Protein AF-A0A2N2V651-F1 (afdb_monomer_lite)

Radius of gyration: 24.16 Å; chains: 1; bounding box: 41×48×81 Å

Secondary structure (DSSP, 8-state):
--------------PPP----TTS-S--TTT--HHHHHHHHHHT-SSHHHHHHHHHHHHHHHH-GGGS-HHHHTTS-HHHHHHHHHHHHHHHHHHTT---

Foldseek 3Di:
DDDDDDDDDDPDDDDPDPDDPPPPPDDCPPDDALVRQLCVQLVVDDPSVVSSVVS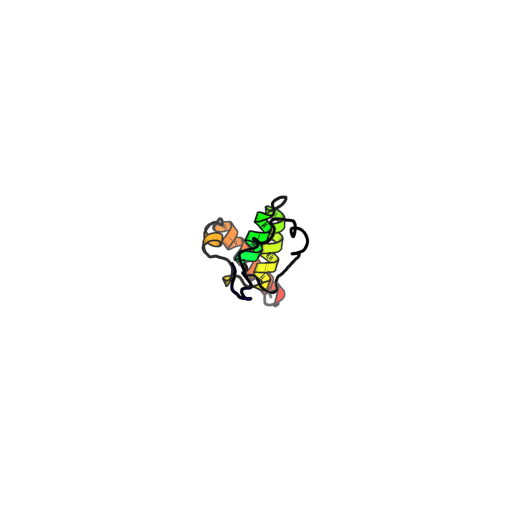NVVRCVSHHPVSDDPVVLVVDDPVVSVVVVVVVVVVVCVVVVVPD

Structure (mmCIF, N/CA/C/O backbone):
data_AF-A0A2N2V651-F1
#
_entry.id   AF-A0A2N2V651-F1
#
loop_
_atom_site.group_PDB
_atom_site.id
_atom_site.type_symbol
_atom_site.label_atom_id
_atom_site.label_alt_id
_atom_site.label_comp_id
_atom_site.label_asym_id
_atom_site.label_entity_id
_atom_site.label_seq_id
_atom_site.pdbx_PDB_ins_code
_atom_site.Cartn_x
_atom_site.Cartn_y
_atom_site.Cartn_z
_atom_site.occupancy
_atom_site.B_iso_or_equiv
_atom_site.auth_seq_id
_atom_site.auth_comp_id
_atom_site.auth_asym_id
_atom_site.auth_atom_id
_atom_site.pdbx_PDB_model_num
ATOM 1 N N . MET A 1 1 ? 23.287 -38.158 -61.401 1.00 37.78 1 MET A N 1
ATOM 2 C CA . MET A 1 1 ? 22.577 -36.860 -61.442 1.00 37.78 1 MET A CA 1
ATOM 3 C C . MET A 1 1 ? 21.090 -37.165 -61.606 1.00 37.78 1 MET A C 1
ATOM 5 O O . MET A 1 1 ? 20.742 -37.680 -62.650 1.00 37.78 1 MET A O 1
ATOM 9 N N . ALA A 1 2 ? 20.153 -37.007 -60.682 1.00 38.44 2 ALA A N 1
ATOM 10 C CA . ALA A 1 2 ? 20.122 -36.720 -59.258 1.00 38.44 2 ALA A CA 1
ATOM 11 C C . ALA A 1 2 ? 18.836 -37.403 -58.746 1.00 38.44 2 ALA A C 1
ATOM 13 O O . ALA A 1 2 ? 17.806 -37.358 -59.418 1.00 38.44 2 ALA A O 1
ATOM 14 N N . GLY A 1 3 ? 18.916 -38.077 -57.601 1.00 34.72 3 GLY A N 1
ATOM 15 C CA . GLY A 1 3 ? 17.773 -38.694 -56.946 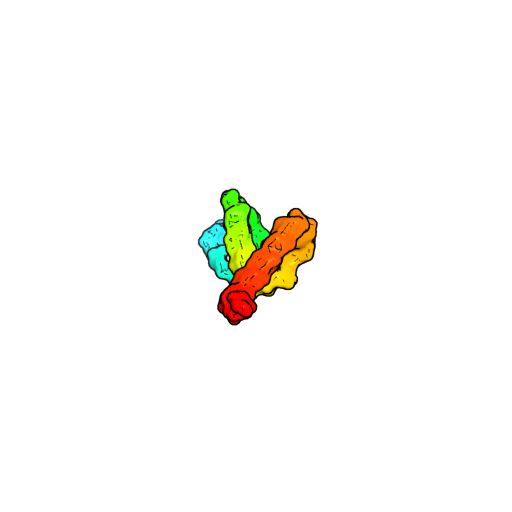1.00 34.72 3 GLY A CA 1
ATOM 16 C C . GLY A 1 3 ? 17.264 -37.828 -55.798 1.00 34.72 3 GLY A C 1
ATOM 17 O O . GLY A 1 3 ? 18.031 -37.471 -54.914 1.00 34.72 3 GLY A O 1
ATOM 18 N N . SER A 1 4 ? 15.944 -37.646 -55.792 1.00 37.22 4 SER A N 1
ATOM 19 C CA . SER A 1 4 ? 15.075 -37.847 -54.628 1.00 37.22 4 SER A CA 1
ATOM 20 C C . SER A 1 4 ? 14.843 -36.712 -53.605 1.00 37.22 4 SER A C 1
ATOM 22 O O . SER A 1 4 ? 15.766 -36.142 -53.033 1.00 37.22 4 SER A O 1
ATOM 24 N N . LEU A 1 5 ? 13.543 -36.590 -53.300 1.00 37.81 5 LEU A N 1
ATOM 25 C CA . LEU A 1 5 ? 12.912 -36.508 -51.975 1.00 37.81 5 LEU A CA 1
ATOM 26 C C . LEU A 1 5 ? 12.645 -35.140 -51.320 1.00 37.81 5 LEU A C 1
ATOM 28 O O . LEU A 1 5 ? 13.498 -34.467 -50.755 1.00 37.81 5 LEU A O 1
ATOM 32 N N . LEU A 1 6 ? 11.341 -34.849 -51.336 1.00 43.38 6 LEU A N 1
ATOM 33 C CA . LEU A 1 6 ? 10.517 -34.236 -50.298 1.00 43.38 6 LEU A CA 1
ATOM 34 C C . LEU A 1 6 ? 10.993 -34.414 -48.844 1.00 43.38 6 LEU A C 1
ATOM 36 O O . LEU A 1 6 ? 11.530 -35.448 -48.457 1.00 43.38 6 LEU A O 1
ATOM 40 N N . ALA A 1 7 ? 10.526 -33.448 -48.046 1.00 40.09 7 ALA A N 1
ATOM 41 C CA . ALA A 1 7 ? 10.440 -33.386 -46.587 1.00 40.09 7 ALA A CA 1
ATOM 42 C C . ALA A 1 7 ? 11.655 -32.798 -45.859 1.00 40.09 7 ALA A C 1
ATOM 44 O O . ALA A 1 7 ? 12.625 -33.483 -45.553 1.00 40.09 7 ALA A O 1
ATOM 45 N N . ARG A 1 8 ? 11.492 -31.545 -45.415 1.00 36.72 8 ARG A N 1
ATOM 46 C CA . ARG A 1 8 ? 11.365 -31.231 -43.981 1.00 36.72 8 ARG A CA 1
ATOM 47 C C . ARG A 1 8 ? 11.071 -29.746 -43.773 1.00 36.72 8 ARG A C 1
ATOM 49 O O . ARG A 1 8 ? 11.864 -28.885 -44.132 1.00 36.72 8 ARG A O 1
ATOM 56 N N . ALA A 1 9 ? 9.911 -29.481 -43.176 1.00 42.75 9 ALA A N 1
ATOM 57 C CA . ALA A 1 9 ? 9.604 -28.224 -42.519 1.00 42.75 9 ALA A CA 1
ATOM 58 C C . ALA A 1 9 ? 10.610 -28.024 -41.381 1.00 42.75 9 ALA A C 1
ATOM 60 O O . ALA A 1 9 ? 10.665 -28.816 -40.440 1.00 42.75 9 ALA A O 1
ATOM 61 N N . ASP A 1 10 ? 11.437 -26.998 -41.515 1.00 42.62 10 ASP A N 1
ATOM 62 C CA . ASP A 1 10 ? 12.481 -26.666 -40.564 1.00 42.62 10 ASP A CA 1
ATOM 63 C C . ASP A 1 10 ? 12.024 -25.468 -39.732 1.00 42.62 10 ASP A C 1
ATOM 65 O O . ASP A 1 10 ? 12.096 -24.310 -40.146 1.00 42.62 10 ASP A O 1
ATOM 69 N N . ALA A 1 11 ? 11.482 -25.783 -38.557 1.00 42.84 11 ALA A N 1
ATOM 70 C CA . ALA A 1 11 ? 11.080 -24.849 -37.518 1.00 42.84 11 ALA A CA 1
ATOM 71 C C . ALA A 1 11 ? 12.311 -24.245 -36.815 1.00 42.84 11 ALA A C 1
ATOM 73 O O . ALA A 1 11 ? 12.476 -24.360 -35.600 1.00 42.84 11 ALA A O 1
ATOM 74 N N . ARG A 1 12 ? 13.194 -23.585 -37.571 1.00 41.16 12 ARG A N 1
ATOM 75 C CA . ARG A 1 12 ? 14.300 -22.810 -37.008 1.00 41.16 12 ARG A CA 1
ATOM 76 C C . ARG A 1 12 ? 13.877 -21.362 -36.782 1.00 41.16 12 ARG A C 1
ATOM 78 O O . ARG A 1 12 ? 13.862 -20.534 -37.682 1.00 41.16 12 ARG A O 1
ATOM 85 N N . HIS A 1 13 ? 13.563 -21.093 -35.518 1.00 47.03 13 HIS A N 1
ATOM 86 C CA . HIS A 1 13 ? 14.064 -19.929 -34.788 1.00 47.03 13 HIS A CA 1
ATOM 87 C C . HIS A 1 13 ? 13.833 -18.560 -35.456 1.00 47.03 13 HIS A C 1
ATOM 89 O O . HIS A 1 13 ? 14.769 -17.873 -35.860 1.00 47.03 13 HIS A O 1
ATOM 95 N N . ARG A 1 14 ? 12.572 -18.116 -35.505 1.00 43.91 14 ARG A N 1
ATOM 96 C CA . ARG A 1 14 ? 12.277 -16.682 -35.609 1.00 43.91 14 ARG A CA 1
ATOM 97 C C . ARG A 1 14 ? 12.376 -16.087 -34.194 1.00 43.91 14 ARG A C 1
ATOM 99 O O . ARG A 1 14 ? 11.557 -16.468 -33.358 1.00 43.91 14 ARG A O 1
ATOM 106 N N . PRO A 1 15 ? 13.325 -15.180 -33.889 1.00 47.22 15 PRO A N 1
ATOM 107 C CA . PRO A 1 15 ? 13.276 -14.446 -32.628 1.00 47.22 15 PRO A CA 1
ATOM 108 C C . PRO A 1 15 ? 11.992 -13.600 -32.612 1.00 47.22 15 PRO A C 1
ATOM 110 O O . PRO A 1 15 ? 11.693 -12.959 -33.628 1.00 47.22 15 PRO A O 1
ATOM 113 N N . PRO A 1 16 ? 11.199 -13.583 -31.522 1.00 46.38 16 PRO A N 1
ATOM 114 C CA . PRO A 1 16 ? 10.083 -12.656 -31.445 1.00 46.38 16 PRO A CA 1
ATOM 115 C C . PRO A 1 16 ? 10.633 -11.229 -31.505 1.00 46.38 16 PRO A C 1
ATOM 117 O O . PRO A 1 16 ? 11.594 -10.869 -30.821 1.00 46.38 16 PRO A O 1
ATOM 120 N N . ALA A 1 17 ? 10.041 -10.448 -32.403 1.00 45.06 17 ALA A N 1
ATOM 121 C CA . ALA A 1 17 ? 10.443 -9.097 -32.730 1.00 45.06 17 ALA A CA 1
ATOM 122 C C . ALA A 1 17 ? 10.526 -8.213 -31.474 1.00 45.06 17 ALA A C 1
ATOM 124 O O . ALA A 1 17 ? 9.547 -8.021 -30.754 1.00 45.06 17 ALA A O 1
ATOM 125 N N . ARG A 1 18 ? 11.704 -7.618 -31.255 1.00 55.62 18 ARG A N 1
ATOM 126 C CA . ARG A 1 18 ? 11.891 -6.416 -30.435 1.00 55.62 18 ARG A CA 1
ATOM 127 C C . ARG A 1 18 ? 11.213 -5.236 -31.132 1.00 55.62 18 ARG A C 1
ATOM 129 O O . ARG A 1 18 ? 11.892 -4.441 -31.775 1.00 55.62 18 ARG A O 1
ATOM 136 N N . THR A 1 19 ? 9.890 -5.111 -31.072 1.00 41.22 19 THR A N 1
ATOM 137 C CA . THR A 1 19 ? 9.228 -3.862 -31.482 1.00 41.22 19 THR A CA 1
ATOM 138 C C . THR A 1 19 ? 7.845 -3.725 -30.844 1.00 41.22 19 THR A C 1
ATOM 140 O O . THR A 1 19 ? 6.913 -4.430 -31.205 1.00 41.22 19 THR A O 1
ATOM 143 N N . GLY A 1 20 ? 7.726 -2.788 -29.899 1.00 42.41 20 GLY A N 1
ATOM 144 C CA . GLY A 1 20 ? 6.529 -1.959 -29.735 1.00 42.41 20 GLY A CA 1
ATOM 145 C C . GLY A 1 20 ? 5.220 -2.627 -29.304 1.00 42.41 20 GLY A C 1
ATOM 146 O O . GLY A 1 20 ? 4.226 -2.501 -30.006 1.00 42.41 20 GLY A O 1
ATOM 147 N N . ALA A 1 21 ? 5.168 -3.218 -28.108 1.00 45.66 21 ALA A N 1
ATOM 148 C CA . ALA A 1 21 ? 3.904 -3.434 -27.383 1.00 45.66 21 ALA A CA 1
ATOM 149 C C . ALA A 1 21 ? 3.880 -2.668 -26.044 1.00 45.66 21 ALA A C 1
ATOM 151 O O . ALA A 1 21 ? 3.318 -3.123 -25.053 1.00 45.66 21 ALA A O 1
ATOM 152 N N . PHE A 1 22 ? 4.497 -1.484 -26.015 1.00 47.16 22 PHE A N 1
ATOM 153 C CA . PHE A 1 22 ? 4.607 -0.615 -24.833 1.00 47.16 22 PHE A CA 1
ATOM 154 C C . PHE A 1 22 ? 3.311 0.152 -24.491 1.00 47.16 22 PHE A C 1
ATOM 156 O O . PHE A 1 22 ? 3.317 0.989 -23.596 1.00 47.16 22 PHE A O 1
ATOM 163 N N . GLY A 1 23 ? 2.206 -0.105 -25.204 1.00 43.16 23 GLY A N 1
ATOM 164 C CA . GLY A 1 23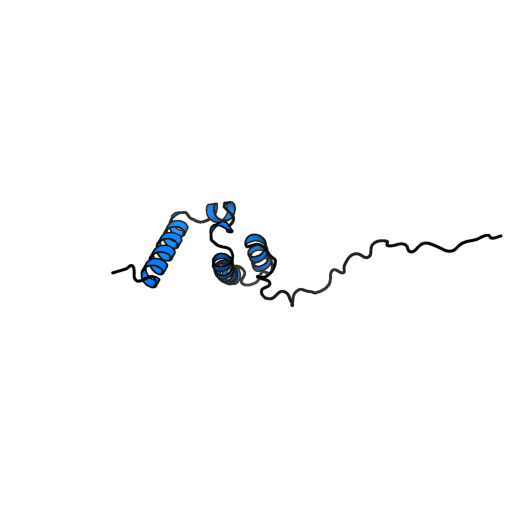 ? 0.979 0.696 -25.109 1.00 43.16 23 GLY A CA 1
ATOM 165 C C . GLY A 1 23 ? -0.295 -0.040 -24.687 1.00 43.16 23 GLY A C 1
ATOM 166 O O . GLY A 1 23 ? -1.320 0.616 -24.589 1.00 43.16 23 GLY A O 1
ATOM 167 N N . GLN A 1 24 ? -0.284 -1.363 -24.461 1.00 43.44 24 GLN A N 1
ATOM 168 C CA . GLN A 1 24 ? -1.540 -2.134 -24.314 1.00 43.44 24 GLN A CA 1
ATOM 169 C C . GLN A 1 24 ? -1.653 -3.010 -23.059 1.00 43.44 24 GLN A C 1
ATOM 171 O O . GLN A 1 24 ? -2.572 -3.814 -22.943 1.00 43.44 24 GLN A O 1
ATOM 176 N N . ARG A 1 25 ? -0.764 -2.848 -22.074 1.00 47.72 25 ARG A N 1
ATOM 177 C CA . ARG A 1 25 ? -0.879 -3.547 -20.782 1.00 47.72 25 ARG A CA 1
ATOM 178 C C . ARG A 1 25 ? -1.294 -2.571 -19.691 1.00 47.72 25 ARG A C 1
ATOM 180 O O . ARG A 1 25 ? -0.562 -2.318 -18.737 1.00 47.72 25 ARG A O 1
ATOM 187 N N . MET A 1 26 ? -2.454 -1.964 -19.906 1.00 45.75 26 MET A N 1
ATOM 188 C CA . MET A 1 26 ? -3.180 -1.225 -18.886 1.00 45.75 26 MET A CA 1
ATOM 189 C C . MET A 1 26 ? -3.845 -2.268 -17.966 1.00 45.75 26 MET A C 1
ATOM 191 O O . MET A 1 26 ? -4.657 -3.063 -18.427 1.00 45.75 26 MET A O 1
ATOM 195 N N . TYR A 1 27 ? -3.448 -2.321 -16.692 1.00 49.12 27 TYR A N 1
ATOM 196 C CA . TYR A 1 27 ? -4.169 -3.012 -15.607 1.00 49.12 27 TYR A CA 1
ATOM 197 C C . TYR A 1 27 ? -4.479 -4.509 -15.777 1.00 49.12 27 TYR A C 1
ATOM 199 O O . TYR A 1 27 ? -5.607 -4.942 -15.535 1.00 49.12 27 TYR A O 1
ATOM 207 N N . SER A 1 28 ? -3.509 -5.356 -16.126 1.00 47.09 28 SER A N 1
ATOM 208 C CA . SER A 1 28 ? -3.766 -6.802 -16.058 1.00 47.09 28 SER A CA 1
ATOM 209 C C . SER A 1 28 ? -3.659 -7.311 -14.612 1.00 47.09 28 SER A C 1
ATOM 211 O O . SER A 1 28 ? -2.753 -8.058 -14.281 1.00 47.09 28 SER A O 1
ATOM 213 N N . PHE A 1 29 ? -4.609 -6.946 -13.744 1.00 52.19 29 PHE A N 1
ATOM 214 C CA . PHE A 1 29 ? -4.808 -7.552 -12.411 1.00 52.19 29 PHE A CA 1
ATOM 215 C C . PHE A 1 29 ? -5.292 -9.019 -12.483 1.00 52.19 29 PHE A C 1
ATOM 217 O O . PHE A 1 29 ? -5.695 -9.602 -11.479 1.00 52.19 29 PHE A O 1
ATOM 224 N N . GLY A 1 30 ? -5.337 -9.606 -13.685 1.00 48.44 30 GLY A N 1
ATOM 225 C CA . GLY A 1 30 ? -5.955 -10.903 -13.949 1.00 48.44 30 GLY A CA 1
ATOM 226 C C . GLY A 1 30 ? -4.998 -12.095 -13.945 1.00 48.44 30 GLY A C 1
ATOM 227 O O . GLY A 1 30 ? -5.480 -13.223 -13.935 1.00 48.44 30 GLY A O 1
ATOM 228 N N . THR A 1 31 ? -3.674 -11.892 -14.001 1.00 52.41 31 THR A N 1
ATOM 229 C CA . THR A 1 31 ? -2.726 -13.017 -14.194 1.00 52.41 31 THR A CA 1
ATOM 230 C C . THR A 1 31 ? -1.316 -12.819 -13.627 1.00 52.41 31 THR A C 1
ATOM 232 O O . THR A 1 31 ? -0.467 -13.672 -13.859 1.00 52.41 31 THR A O 1
ATOM 235 N N . ILE A 1 32 ? -1.045 -11.726 -12.910 1.00 68.88 32 ILE A N 1
ATOM 236 C CA . ILE A 1 32 ? 0.304 -11.371 -12.430 1.00 68.88 32 ILE A CA 1
ATOM 237 C C . ILE A 1 32 ? 0.328 -11.260 -10.904 1.00 68.88 32 ILE A C 1
ATOM 239 O O . ILE A 1 32 ? -0.669 -10.871 -10.301 1.00 68.88 32 ILE A O 1
ATOM 243 N N . SER A 1 33 ? 1.447 -11.604 -10.269 1.00 84.06 33 SER A N 1
ATOM 244 C CA . SER A 1 33 ? 1.609 -11.467 -8.812 1.00 84.06 33 SER A CA 1
ATOM 245 C C . SER A 1 33 ? 1.725 -9.994 -8.376 1.00 84.06 33 SER A C 1
ATOM 247 O O . SER A 1 33 ? 1.940 -9.107 -9.207 1.00 84.06 33 SER A O 1
ATOM 249 N N . PHE A 1 34 ? 1.619 -9.716 -7.067 1.00 87.94 34 PHE A N 1
ATOM 250 C CA . PHE A 1 34 ? 1.898 -8.380 -6.512 1.00 87.94 34 PHE A CA 1
ATOM 251 C C . PHE A 1 34 ? 3.283 -7.875 -6.946 1.00 87.94 34 PHE A C 1
ATOM 253 O O . PHE A 1 34 ? 3.425 -6.735 -7.386 1.00 87.94 34 PHE A O 1
ATOM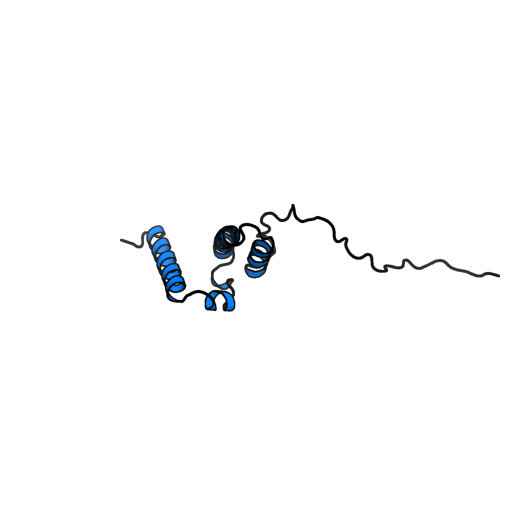 260 N N . GLU A 1 35 ? 4.287 -8.752 -6.876 1.00 90.00 35 GLU A N 1
ATOM 261 C CA . GLU A 1 35 ? 5.664 -8.449 -7.256 1.00 90.00 35 GLU A CA 1
ATOM 262 C C . GLU A 1 35 ? 5.777 -8.042 -8.727 1.00 90.00 35 GLU A C 1
ATOM 264 O O . GLU A 1 35 ? 6.310 -6.978 -9.035 1.00 90.00 35 GLU A O 1
ATOM 269 N N . GLU A 1 36 ? 5.244 -8.862 -9.632 1.00 87.56 36 GLU A N 1
ATOM 270 C CA . GLU A 1 36 ? 5.303 -8.603 -11.073 1.00 87.56 36 GLU A CA 1
ATOM 271 C C . GLU A 1 36 ? 4.567 -7.316 -11.449 1.00 87.56 36 GLU A C 1
ATOM 273 O O . GLU A 1 36 ? 5.061 -6.536 -12.262 1.00 87.56 36 GLU A O 1
ATOM 278 N N . CYS A 1 37 ? 3.408 -7.070 -10.831 1.00 88.19 37 CYS A N 1
ATOM 279 C CA . CYS A 1 37 ? 2.619 -5.864 -11.059 1.00 88.19 37 CYS A CA 1
ATOM 280 C C . CYS A 1 37 ? 3.385 -4.598 -10.662 1.00 88.19 37 CYS A C 1
ATOM 282 O O . CYS A 1 37 ? 3.414 -3.623 -11.421 1.00 88.19 37 CYS A O 1
ATOM 284 N N . LEU A 1 38 ? 4.022 -4.617 -9.490 1.00 89.62 38 LEU A N 1
ATOM 285 C CA . LEU A 1 38 ? 4.730 -3.454 -8.974 1.00 89.62 38 LEU A CA 1
ATOM 286 C C . LEU A 1 38 ? 6.047 -3.220 -9.722 1.00 89.62 38 LEU A C 1
ATOM 288 O O . LEU A 1 38 ? 6.322 -2.085 -10.106 1.00 89.62 38 LEU A O 1
ATOM 292 N N . ILE A 1 39 ? 6.812 -4.282 -10.007 1.00 90.81 39 ILE A N 1
ATOM 293 C CA . ILE A 1 39 ? 8.054 -4.196 -10.791 1.00 90.81 39 ILE A CA 1
ATOM 294 C C . ILE A 1 39 ? 7.773 -3.649 -12.191 1.00 90.81 39 ILE A C 1
ATOM 296 O O . ILE A 1 39 ? 8.469 -2.730 -12.620 1.00 90.81 39 ILE A O 1
ATOM 300 N N . ASP A 1 40 ? 6.762 -4.166 -12.898 1.00 88.25 40 ASP A N 1
ATOM 301 C CA . ASP A 1 40 ? 6.407 -3.674 -14.237 1.00 88.25 40 ASP A CA 1
ATOM 302 C C . ASP A 1 40 ? 6.027 -2.190 -14.203 1.00 88.25 40 ASP A C 1
ATOM 304 O O . ASP A 1 40 ? 6.438 -1.423 -15.071 1.00 88.25 40 ASP A O 1
ATOM 308 N N . THR A 1 41 ? 5.295 -1.769 -13.169 1.00 88.12 41 THR A N 1
ATOM 309 C CA . THR A 1 41 ? 4.862 -0.377 -13.009 1.00 88.12 41 THR A CA 1
ATOM 310 C C . THR A 1 41 ? 6.046 0.567 -12.832 1.00 88.12 41 THR A C 1
ATOM 312 O O . THR A 1 41 ? 6.174 1.527 -13.591 1.00 88.12 41 THR A O 1
ATOM 315 N N . VAL A 1 42 ? 6.938 0.294 -11.875 1.00 90.38 42 VAL A N 1
ATOM 316 C CA . VAL A 1 42 ? 8.072 1.193 -11.595 1.00 90.38 42 VAL A CA 1
ATOM 317 C C . VAL A 1 42 ? 9.134 1.147 -12.698 1.00 90.38 42 VAL A C 1
ATOM 319 O O . VAL A 1 42 ? 9.787 2.151 -12.974 1.00 90.38 42 VAL A O 1
ATOM 322 N N . SER A 1 43 ? 9.266 0.013 -13.399 1.00 88.81 43 SER A N 1
ATOM 323 C CA . SER A 1 43 ? 10.236 -0.155 -14.494 1.00 88.81 43 SER A CA 1
ATOM 324 C C . SER A 1 43 ? 9.895 0.654 -15.749 1.00 88.81 43 SER A C 1
ATOM 326 O O . SER A 1 43 ? 10.752 0.823 -16.616 1.00 88.81 43 SER A O 1
ATOM 328 N N . ARG A 1 44 ? 8.666 1.174 -15.870 1.00 84.06 44 ARG A N 1
ATOM 329 C CA . ARG A 1 44 ? 8.258 2.049 -16.985 1.00 84.06 44 ARG A CA 1
ATOM 330 C C . ARG A 1 44 ? 8.840 3.463 -16.882 1.00 84.06 44 ARG A C 1
ATOM 332 O O . ARG A 1 44 ? 8.863 4.170 -17.888 1.00 84.06 44 ARG A O 1
ATOM 339 N N . GLY A 1 45 ? 9.354 3.849 -15.714 1.00 80.94 45 GLY A N 1
ATOM 340 C CA . GLY A 1 45 ? 9.930 5.171 -15.478 1.00 80.94 45 GLY A CA 1
ATOM 341 C C . GLY A 1 45 ? 8.890 6.297 -15.485 1.00 80.94 45 GLY A C 1
ATOM 342 O O . GLY A 1 45 ? 7.690 6.063 -15.350 1.00 80.94 45 GLY A O 1
ATOM 343 N N . GLY A 1 46 ? 9.365 7.537 -15.630 1.00 85.88 46 GLY A N 1
ATOM 344 C CA . GLY A 1 46 ? 8.536 8.734 -15.472 1.00 85.88 46 GLY A CA 1
ATOM 345 C C . GLY A 1 46 ? 8.279 9.023 -13.994 1.00 85.88 46 GLY A C 1
ATOM 346 O O . GLY A 1 46 ? 9.223 9.090 -13.212 1.00 85.88 46 GLY A O 1
ATOM 347 N N . ASP A 1 47 ? 7.012 9.161 -13.614 1.00 89.62 47 ASP A N 1
ATOM 348 C CA . ASP A 1 47 ? 6.584 9.329 -12.221 1.00 89.62 47 ASP A CA 1
ATOM 349 C C . ASP A 1 47 ? 6.365 7.960 -11.555 1.00 89.62 47 ASP A C 1
ATOM 351 O O . ASP A 1 47 ? 5.246 7.544 -11.228 1.00 89.62 47 ASP A O 1
ATOM 355 N N . ALA A 1 48 ? 7.461 7.204 -11.463 1.00 89.38 48 ALA A N 1
ATOM 356 C CA . ALA A 1 48 ? 7.455 5.834 -10.965 1.00 89.38 48 ALA A CA 1
ATOM 357 C C . ALA A 1 48 ? 7.069 5.761 -9.481 1.00 89.38 48 ALA A C 1
ATOM 359 O O . ALA A 1 48 ? 6.424 4.794 -9.082 1.00 89.38 48 ALA A O 1
ATOM 360 N N . ASP A 1 49 ? 7.398 6.788 -8.693 1.00 90.25 49 ASP A N 1
ATOM 361 C CA . ASP A 1 49 ? 7.103 6.832 -7.260 1.00 90.25 49 ASP A CA 1
ATOM 362 C C . ASP A 1 49 ? 5.595 6.975 -7.021 1.00 90.25 49 ASP A C 1
ATOM 364 O O . ASP A 1 49 ? 4.991 6.152 -6.329 1.00 90.25 49 ASP A O 1
ATOM 368 N N . THR A 1 50 ? 4.950 7.952 -7.667 1.00 91.38 50 THR A N 1
ATOM 369 C CA . THR A 1 50 ? 3.504 8.174 -7.515 1.00 91.38 50 THR A CA 1
ATOM 370 C C . THR A 1 50 ? 2.702 7.033 -8.131 1.00 91.38 50 THR A C 1
ATOM 372 O O . THR A 1 50 ? 1.765 6.515 -7.518 1.00 91.38 50 THR A O 1
ATOM 375 N N . THR A 1 51 ? 3.085 6.585 -9.332 1.00 90.00 51 THR A N 1
ATOM 376 C CA . THR A 1 51 ? 2.396 5.475 -10.006 1.00 90.00 51 THR A CA 1
ATOM 377 C C . THR A 1 51 ? 2.587 4.167 -9.237 1.00 90.00 51 THR A C 1
ATOM 379 O O . THR A 1 51 ? 1.637 3.402 -9.073 1.00 90.00 51 THR A O 1
ATOM 382 N N . GLY A 1 52 ? 3.791 3.926 -8.712 1.00 92.12 52 GLY A N 1
ATOM 383 C CA . GLY A 1 52 ? 4.111 2.780 -7.868 1.00 92.12 52 GLY A CA 1
ATOM 384 C C . GLY A 1 52 ? 3.308 2.775 -6.571 1.00 92.12 52 GLY A C 1
ATOM 385 O O . GLY A 1 52 ? 2.770 1.733 -6.208 1.00 92.12 52 GLY A O 1
ATOM 386 N N . ALA A 1 53 ? 3.135 3.927 -5.917 1.00 92.81 53 ALA A N 1
ATOM 387 C CA . ALA A 1 53 ? 2.301 4.043 -4.721 1.00 92.81 53 ALA A CA 1
ATOM 388 C C . ALA A 1 53 ? 0.822 3.723 -5.008 1.00 92.81 53 ALA A C 1
ATOM 390 O O . ALA A 1 53 ? 0.211 2.914 -4.305 1.00 92.81 53 ALA A O 1
ATOM 391 N N . ILE A 1 54 ? 0.255 4.293 -6.079 1.00 92.31 54 ILE A N 1
ATOM 392 C CA . ILE A 1 54 ? -1.144 4.051 -6.471 1.00 92.31 54 ILE A CA 1
ATOM 393 C C . ILE A 1 54 ? -1.360 2.576 -6.831 1.00 92.31 54 ILE A C 1
ATOM 395 O O . ILE A 1 54 ? -2.315 1.951 -6.364 1.00 92.31 54 ILE A O 1
ATOM 399 N N . VAL A 1 55 ? -0.471 1.991 -7.639 1.00 91.38 55 VAL A N 1
ATOM 400 C CA . VAL A 1 55 ? -0.566 0.573 -8.008 1.00 91.38 55 VAL A CA 1
ATOM 401 C C . VAL A 1 55 ? -0.331 -0.328 -6.799 1.00 91.38 55 VAL A C 1
ATOM 403 O O . VAL A 1 55 ? -1.052 -1.308 -6.644 1.00 91.38 55 VAL A O 1
ATOM 406 N N . GLY A 1 56 ? 0.609 0.010 -5.916 1.00 92.44 56 GLY A N 1
ATOM 407 C CA . GLY A 1 56 ? 0.870 -0.719 -4.677 1.00 92.44 56 GLY A CA 1
ATOM 408 C C . GLY A 1 56 ? -0.355 -0.779 -3.767 1.00 92.44 56 GLY A C 1
ATOM 409 O O . GLY A 1 56 ? -0.674 -1.849 -3.254 1.00 92.44 56 GLY A O 1
ATOM 410 N N . MET A 1 57 ? -1.103 0.322 -3.645 1.00 92.75 57 MET A N 1
ATOM 411 C CA . MET A 1 57 ? -2.377 0.354 -2.920 1.00 92.75 57 MET A CA 1
ATOM 412 C C . MET A 1 57 ? -3.411 -0.594 -3.548 1.00 92.75 57 MET A C 1
ATOM 414 O O . MET A 1 57 ? -3.994 -1.426 -2.852 1.00 92.75 57 MET A O 1
ATOM 418 N N . LEU A 1 58 ? -3.624 -0.507 -4.866 1.00 91.56 58 LEU A N 1
ATOM 419 C CA . LEU A 1 58 ? -4.614 -1.334 -5.571 1.00 91.56 58 LEU A CA 1
ATOM 420 C C . LEU A 1 58 ? -4.248 -2.824 -5.545 1.00 91.56 58 LEU A C 1
ATOM 422 O O . LEU A 1 58 ? -5.089 -3.678 -5.262 1.00 91.56 58 LEU A O 1
ATOM 426 N N . ALA A 1 59 ? -2.985 -3.144 -5.819 1.00 89.88 59 ALA A N 1
ATOM 427 C CA . ALA A 1 59 ? -2.471 -4.505 -5.796 1.00 89.88 59 ALA A CA 1
ATOM 428 C C . ALA A 1 59 ? -2.467 -5.073 -4.368 1.00 89.88 59 ALA A C 1
ATOM 430 O O . ALA A 1 59 ? -2.835 -6.229 -4.179 1.00 89.88 59 ALA A O 1
ATOM 431 N N . GLY A 1 60 ? -2.121 -4.267 -3.361 1.00 91.31 60 GLY A N 1
ATOM 432 C CA . GLY A 1 60 ? -2.158 -4.661 -1.951 1.00 91.31 60 GLY A CA 1
ATOM 433 C C . GLY A 1 60 ? -3.575 -4.994 -1.483 1.00 91.31 60 GLY A C 1
ATOM 434 O O . GLY A 1 60 ? -3.789 -6.036 -0.870 1.00 91.31 60 GLY A O 1
ATOM 435 N N . ALA A 1 61 ? -4.567 -4.184 -1.864 1.00 90.56 61 ALA A N 1
ATOM 436 C CA . ALA A 1 61 ? -5.974 -4.474 -1.584 1.00 90.56 61 ALA A CA 1
ATOM 437 C C . ALA A 1 61 ? -6.475 -5.743 -2.302 1.00 90.56 61 ALA A C 1
ATOM 439 O O . ALA A 1 61 ? -7.327 -6.461 -1.784 1.00 90.56 61 ALA A O 1
ATOM 440 N N . ARG A 1 62 ? -5.948 -6.037 -3.499 1.00 89.31 62 ARG A N 1
ATOM 441 C CA . ARG A 1 62 ? -6.371 -7.177 -4.326 1.00 89.31 62 ARG A CA 1
ATOM 442 C C . ARG A 1 62 ? -5.749 -8.511 -3.914 1.00 89.31 62 ARG A C 1
ATOM 444 O O . ARG A 1 62 ? -6.438 -9.532 -3.997 1.00 89.31 62 ARG A O 1
ATOM 451 N N . TYR A 1 63 ? -4.457 -8.510 -3.584 1.00 88.88 63 TYR A N 1
ATOM 452 C CA . TYR A 1 63 ? -3.663 -9.710 -3.294 1.00 88.88 63 TYR A CA 1
ATOM 453 C C . TYR A 1 63 ? -3.441 -9.942 -1.794 1.00 88.88 63 TYR A C 1
ATOM 455 O O . TYR A 1 63 ? -3.024 -11.034 -1.417 1.00 88.88 63 TYR A O 1
ATOM 463 N N . GLY A 1 64 ? -3.747 -8.954 -0.951 1.00 89.31 64 GLY A N 1
ATOM 464 C CA . GLY A 1 64 ? -3.532 -9.011 0.492 1.00 89.31 64 GLY A CA 1
ATOM 465 C C . GLY A 1 64 ? -2.119 -8.593 0.904 1.00 89.31 64 GLY A C 1
ATOM 466 O O . GLY A 1 64 ? -1.192 -8.523 0.092 1.00 89.31 64 GLY A O 1
ATOM 467 N N . LYS A 1 65 ? -1.952 -8.321 2.201 1.00 88.62 65 LYS A N 1
ATOM 468 C CA . LYS A 1 65 ? -0.675 -7.903 2.802 1.00 88.62 65 LYS A CA 1
ATOM 469 C C . LYS A 1 65 ? 0.390 -8.995 2.678 1.00 88.62 65 LYS A C 1
ATOM 471 O O . LYS A 1 65 ? 1.565 -8.702 2.485 1.00 88.62 65 LYS A O 1
ATOM 476 N N . GLU A 1 66 ? -0.018 -10.257 2.749 1.00 89.38 66 GLU A N 1
ATOM 477 C CA . GLU A 1 66 ? 0.855 -11.431 2.695 1.00 89.38 66 GLU A CA 1
ATOM 478 C C . GLU A 1 66 ? 1.534 -11.594 1.330 1.00 89.38 66 GLU A C 1
ATOM 480 O O . GLU A 1 66 ? 2.582 -12.235 1.236 1.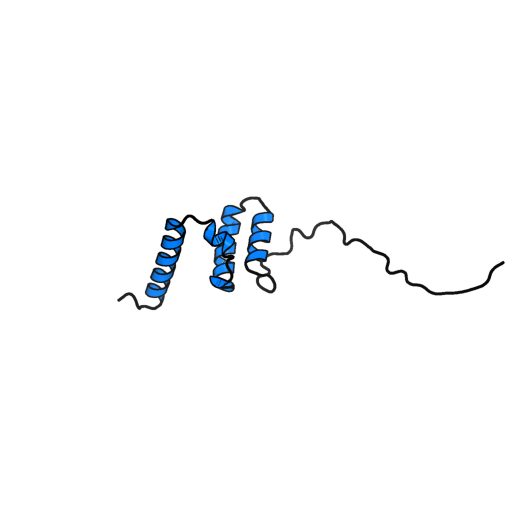00 89.38 66 GLU A O 1
ATOM 485 N N . ALA A 1 67 ? 0.961 -11.001 0.278 1.00 89.81 67 ALA A N 1
ATOM 486 C CA . ALA A 1 67 ? 1.545 -10.987 -1.056 1.00 89.81 67 ALA A CA 1
ATOM 487 C C . ALA A 1 67 ? 2.705 -9.984 -1.194 1.00 89.81 67 ALA A C 1
ATOM 489 O O . ALA A 1 67 ? 3.469 -10.061 -2.160 1.00 89.81 67 ALA A O 1
ATOM 490 N N . ILE A 1 68 ? 2.865 -9.056 -0.243 1.00 91.62 68 ILE A N 1
ATOM 491 C CA . ILE A 1 68 ? 3.972 -8.101 -0.239 1.00 91.62 68 ILE A CA 1
ATOM 492 C C . ILE A 1 68 ? 5.247 -8.826 0.192 1.00 91.62 68 ILE A C 1
ATOM 494 O O . ILE A 1 68 ? 5.329 -9.460 1.246 1.00 91.62 68 ILE A O 1
ATOM 498 N N . LEU A 1 69 ? 6.290 -8.717 -0.628 1.00 91.12 69 LEU A N 1
ATOM 499 C CA . LEU A 1 69 ? 7.551 -9.395 -0.369 1.00 91.12 69 LEU A CA 1
ATOM 500 C C . LEU A 1 69 ? 8.191 -8.897 0.927 1.00 91.12 69 LEU A C 1
ATOM 502 O O . LEU A 1 69 ? 8.489 -7.713 1.078 1.00 91.12 69 LEU A O 1
ATOM 506 N N . ARG A 1 70 ? 8.538 -9.831 1.822 1.00 91.44 70 ARG A N 1
ATOM 507 C CA . ARG A 1 70 ? 9.201 -9.518 3.103 1.00 91.44 70 ARG A CA 1
ATOM 508 C C . ARG A 1 70 ? 10.459 -8.665 2.944 1.00 91.44 70 ARG A C 1
ATOM 510 O O . ARG A 1 70 ? 10.763 -7.865 3.817 1.00 91.44 70 ARG A O 1
ATOM 517 N N . ARG A 1 71 ? 11.203 -8.836 1.846 1.00 93.38 71 ARG A N 1
ATOM 518 C CA . ARG A 1 71 ? 12.407 -8.038 1.565 1.00 93.38 71 ARG A CA 1
ATOM 519 C C . ARG A 1 71 ? 12.098 -6.562 1.294 1.00 93.38 71 ARG A C 1
ATOM 521 O O . ARG A 1 71 ? 12.935 -5.728 1.598 1.00 93.38 71 ARG A O 1
ATOM 528 N N . TRP A 1 72 ? 10.923 -6.251 0.746 1.00 93.94 72 TRP A N 1
ATOM 529 C CA . TRP A 1 72 ? 10.474 -4.875 0.525 1.00 93.94 72 TRP A CA 1
ATOM 530 C C . TRP A 1 72 ? 9.959 -4.255 1.818 1.00 93.94 72 TRP A C 1
ATOM 532 O O . TRP A 1 72 ? 10.332 -3.133 2.129 1.00 93.94 72 TRP A O 1
ATOM 542 N N . LEU A 1 73 ? 9.213 -5.018 2.624 1.00 92.00 73 LEU A N 1
ATOM 543 C CA . LEU A 1 73 ? 8.785 -4.566 3.953 1.00 92.00 73 LEU A CA 1
ATOM 544 C C . LEU A 1 73 ? 9.980 -4.241 4.857 1.00 92.00 73 LEU A C 1
ATOM 546 O O . LEU A 1 73 ? 10.002 -3.200 5.494 1.00 92.00 73 LEU A O 1
ATOM 550 N N . LYS A 1 74 ? 11.023 -5.080 4.845 1.00 93.50 74 LYS A N 1
ATOM 551 C CA . LYS A 1 74 ? 12.266 -4.843 5.603 1.00 93.50 74 LYS A CA 1
ATOM 552 C C . LYS A 1 74 ? 13.056 -3.605 5.168 1.00 93.50 74 LYS A C 1
ATOM 554 O O . LYS A 1 74 ? 13.961 -3.206 5.889 1.00 93.50 74 LYS A O 1
ATOM 559 N N . ALA A 1 75 ? 12.790 -3.069 3.978 1.00 94.88 75 ALA A N 1
ATOM 560 C CA . ALA A 1 75 ? 13.448 -1.864 3.486 1.00 94.88 75 ALA A CA 1
ATOM 561 C C . ALA A 1 75 ? 12.713 -0.581 3.910 1.00 94.88 75 ALA A C 1
ATOM 563 O O . ALA A 1 75 ? 13.263 0.505 3.743 1.00 94.88 75 ALA A O 1
ATOM 564 N N . LEU A 1 76 ? 11.485 -0.700 4.426 1.00 93.12 76 LEU A N 1
ATOM 565 C CA . LEU A 1 76 ? 10.738 0.426 4.970 1.00 93.12 76 LEU A CA 1
ATOM 566 C C . LEU A 1 76 ? 11.326 0.841 6.315 1.00 93.12 76 LEU A C 1
ATOM 568 O O . LEU A 1 76 ? 11.841 0.022 7.075 1.00 93.12 76 LEU A O 1
ATOM 572 N N . GLU A 1 77 ? 11.225 2.131 6.604 1.00 96.31 77 GLU A N 1
ATOM 573 C CA . GLU A 1 77 ? 11.526 2.648 7.929 1.00 96.31 77 GLU A CA 1
ATOM 574 C C . GLU A 1 77 ? 10.473 2.128 8.925 1.00 96.31 77 GLU A C 1
ATOM 576 O O . GLU A 1 77 ? 9.274 2.126 8.633 1.00 96.31 77 GLU A O 1
ATOM 581 N N . GLU A 1 78 ? 10.938 1.625 10.071 1.00 94.19 78 GLU A N 1
ATOM 582 C CA . GLU A 1 78 ? 10.122 0.851 11.017 1.00 94.19 78 GLU A CA 1
ATOM 583 C C . GLU A 1 78 ? 8.965 1.677 11.593 1.00 94.19 78 GLU A C 1
ATOM 585 O O . GLU A 1 78 ? 7.829 1.208 11.601 1.00 94.19 78 GLU A O 1
ATOM 590 N N . SER A 1 79 ? 9.203 2.937 11.977 1.00 96.44 79 SER A N 1
ATOM 591 C CA . SER A 1 79 ? 8.143 3.777 12.546 1.00 96.44 79 SER A CA 1
ATOM 592 C C . SER A 1 79 ? 7.065 4.143 11.522 1.00 96.44 79 SER A C 1
ATOM 594 O O . SER A 1 79 ? 5.880 4.164 11.855 1.00 96.44 79 SER A O 1
ATOM 596 N N . THR A 1 80 ? 7.441 4.359 10.262 1.00 95.31 80 THR A N 1
ATOM 597 C CA . THR A 1 80 ? 6.514 4.592 9.149 1.00 95.31 80 THR A CA 1
ATOM 598 C C . THR A 1 80 ? 5.684 3.346 8.871 1.00 95.31 80 THR A C 1
ATOM 600 O O . THR A 1 80 ? 4.466 3.440 8.725 1.00 95.31 80 THR A O 1
ATOM 603 N N . HIS A 1 81 ? 6.323 2.175 8.825 1.00 94.31 81 HIS A N 1
ATOM 604 C CA . HIS A 1 81 ? 5.638 0.901 8.636 1.00 94.31 81 HIS A CA 1
ATOM 605 C C . HIS A 1 81 ? 4.583 0.666 9.729 1.00 94.31 81 HIS A C 1
ATOM 607 O O . HIS A 1 81 ? 3.412 0.433 9.420 1.00 94.31 81 HIS A O 1
ATOM 613 N N . ASP A 1 82 ? 4.968 0.821 10.994 1.00 95.75 82 ASP A N 1
ATOM 614 C CA . ASP A 1 82 ? 4.079 0.614 12.139 1.00 95.75 82 ASP A CA 1
ATOM 615 C C . ASP A 1 82 ? 2.943 1.644 12.194 1.00 95.75 82 ASP A C 1
ATOM 617 O O . ASP A 1 82 ? 1.793 1.302 12.499 1.00 95.75 82 ASP A O 1
ATOM 621 N N . ALA A 1 83 ? 3.231 2.904 11.849 1.00 97.25 83 ALA A N 1
ATOM 622 C CA . ALA A 1 83 ? 2.218 3.947 11.736 1.00 97.25 83 ALA A CA 1
ATOM 623 C C . ALA A 1 83 ? 1.184 3.607 10.653 1.00 97.25 83 ALA A C 1
ATOM 625 O O . ALA A 1 83 ? -0.019 3.714 10.905 1.00 97.25 83 ALA A O 1
ATOM 626 N N . CYS A 1 84 ? 1.628 3.147 9.479 1.00 94.94 84 CYS A N 1
ATOM 627 C CA . CYS A 1 84 ? 0.736 2.727 8.401 1.00 94.94 84 CYS A CA 1
ATOM 628 C C . CYS A 1 84 ? -0.154 1.548 8.817 1.00 94.94 84 CYS A C 1
ATOM 630 O O . CYS A 1 84 ? -1.360 1.581 8.563 1.00 94.94 84 CYS A O 1
ATOM 632 N N . GLU A 1 85 ? 0.398 0.528 9.481 1.00 94.50 85 GLU A N 1
ATOM 633 C CA . GLU A 1 85 ? -0.392 -0.614 9.960 1.00 94.50 85 GLU A CA 1
ATOM 634 C C . GLU A 1 85 ? -1.432 -0.203 11.006 1.00 94.50 85 GLU A C 1
ATOM 636 O O . GLU A 1 85 ? -2.602 -0.588 10.914 1.00 94.50 85 GLU A O 1
ATOM 641 N N . THR A 1 86 ? -1.023 0.626 11.966 1.00 97.06 86 THR A N 1
ATOM 642 C CA . THR A 1 86 ? -1.902 1.128 13.028 1.00 97.06 86 THR A CA 1
ATOM 643 C C . THR A 1 86 ? -3.051 1.949 12.447 1.00 97.06 86 THR A C 1
ATOM 645 O O . THR A 1 86 ? -4.212 1.744 12.805 1.00 97.06 86 THR A O 1
ATOM 648 N N . GLN A 1 87 ? -2.749 2.855 11.515 1.00 97.19 87 GLN A N 1
ATOM 649 C CA . GLN A 1 87 ? -3.757 3.677 10.848 1.00 97.19 87 GLN A CA 1
ATOM 650 C C . GLN A 1 87 ? -4.720 2.829 10.016 1.00 97.19 87 GLN A C 1
ATOM 652 O O . GLN A 1 87 ? -5.931 3.029 10.103 1.00 97.19 87 GLN A O 1
ATOM 657 N N . ALA A 1 88 ? -4.216 1.854 9.255 1.00 94.69 88 ALA A N 1
ATOM 658 C CA . ALA A 1 88 ? -5.059 0.958 8.469 1.00 94.69 88 ALA A CA 1
ATOM 659 C C . ALA A 1 88 ? -6.034 0.169 9.361 1.00 94.69 88 ALA A C 1
ATOM 661 O O . ALA A 1 88 ? -7.229 0.115 9.069 1.00 94.69 88 ALA A O 1
ATOM 662 N N . ALA A 1 89 ? -5.554 -0.382 10.481 1.00 94.81 89 ALA A N 1
ATOM 663 C CA . ALA A 1 89 ? -6.396 -1.094 11.441 1.00 94.81 89 ALA A CA 1
ATOM 664 C C . ALA A 1 89 ? -7.455 -0.181 12.086 1.00 94.81 89 ALA A C 1
ATOM 666 O O . ALA A 1 89 ? -8.617 -0.574 12.204 1.00 94.81 89 ALA A O 1
ATOM 667 N N . ALA A 1 90 ? -7.084 1.048 12.459 1.00 96.44 90 ALA A N 1
ATOM 668 C CA . ALA A 1 90 ? -8.013 2.020 13.034 1.00 96.44 90 ALA A CA 1
ATOM 669 C C . ALA A 1 90 ? -9.118 2.428 12.044 1.00 96.44 90 ALA A C 1
ATOM 671 O O . ALA A 1 90 ? -10.288 2.498 12.418 1.00 96.44 90 ALA A O 1
ATOM 672 N N . LEU A 1 91 ? -8.769 2.644 10.771 1.00 95.81 91 LEU A N 1
ATOM 673 C CA . LEU A 1 91 ? -9.735 2.963 9.716 1.00 95.81 91 LEU A CA 1
ATOM 674 C C . LEU A 1 91 ? -10.724 1.815 9.475 1.00 95.81 91 LEU A C 1
ATOM 676 O O . LEU A 1 91 ? -11.917 2.066 9.314 1.00 95.81 91 LEU A O 1
ATOM 680 N N . LEU A 1 92 ? -10.259 0.562 9.509 1.00 94.25 92 LEU A N 1
ATOM 681 C CA . LEU A 1 92 ? -11.137 -0.610 9.418 1.00 94.25 92 LEU A CA 1
ATOM 682 C C . LEU A 1 92 ? -12.075 -0.716 10.629 1.00 94.25 92 LEU A C 1
ATOM 684 O O . LEU A 1 92 ? -13.264 -0.964 10.460 1.00 94.25 92 LEU A O 1
ATOM 688 N N . ALA A 1 93 ? -11.578 -0.469 11.844 1.00 94.94 93 ALA A N 1
ATOM 689 C CA . ALA A 1 93 ? -12.406 -0.486 13.051 1.00 94.94 93 ALA A CA 1
ATOM 690 C C . ALA A 1 93 ? -13.495 0.604 13.044 1.00 94.94 93 ALA A C 1
ATOM 692 O O . ALA A 1 93 ? -14.621 0.355 13.485 1.00 94.94 93 ALA A O 1
ATOM 693 N N . LEU A 1 94 ? -13.171 1.793 12.521 1.00 95.94 94 LEU A N 1
ATOM 694 C CA . LEU A 1 94 ? -14.132 2.876 12.297 1.00 95.94 94 LEU A CA 1
ATOM 695 C C . LEU A 1 94 ? -15.197 2.474 11.269 1.00 95.94 94 LEU A C 1
ATOM 697 O O . LEU A 1 94 ? -16.382 2.707 11.500 1.00 95.94 94 LEU A O 1
ATOM 701 N N . ALA A 1 95 ? -14.791 1.841 10.165 1.00 93.62 95 ALA A N 1
ATOM 702 C CA . ALA A 1 95 ? -15.711 1.369 9.130 1.00 93.62 95 ALA A CA 1
ATOM 703 C C . ALA A 1 95 ? -16.660 0.267 9.636 1.00 93.62 95 ALA A C 1
ATOM 705 O O . ALA A 1 95 ? -17.840 0.269 9.294 1.00 93.62 95 ALA A O 1
ATOM 706 N N . ASP A 1 96 ? -16.168 -0.627 10.498 1.00 92.19 96 ASP A N 1
ATOM 707 C CA . ASP A 1 96 ? -16.947 -1.705 11.121 1.00 92.19 96 ASP A CA 1
ATOM 708 C C . ASP A 1 96 ? -17.904 -1.215 12.229 1.00 92.19 96 ASP A C 1
ATOM 710 O O . ASP A 1 96 ? -18.638 -2.018 12.808 1.00 92.19 96 ASP A O 1
ATOM 714 N N . GLY A 1 97 ? -17.877 0.076 12.584 1.00 81.81 97 GLY A N 1
ATOM 715 C CA . GLY A 1 97 ? -18.678 0.628 13.683 1.00 81.81 97 GLY A CA 1
ATOM 716 C C . GLY A 1 97 ? -18.271 0.117 15.071 1.00 81.81 97 GLY A C 1
ATOM 717 O O . GLY A 1 97 ? -19.025 0.273 16.026 1.00 81.81 97 GLY A O 1
ATOM 718 N N . LYS A 1 98 ? -17.085 -0.496 15.198 1.00 61.97 98 LYS A N 1
ATOM 719 C CA . LYS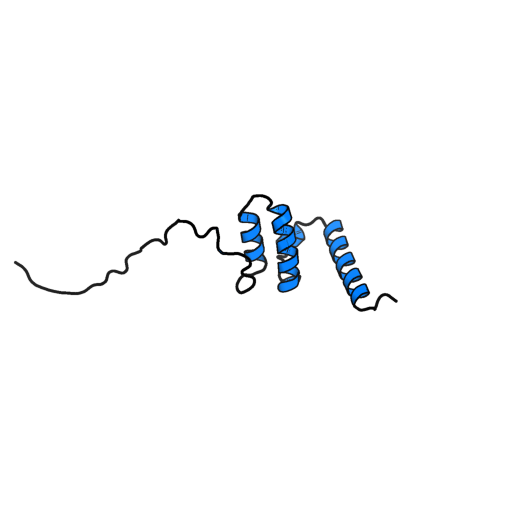 A 1 98 ? -16.524 -0.973 16.478 1.00 61.97 98 LYS A CA 1
ATOM 720 C C . LYS A 1 98 ? -15.828 0.126 17.276 1.00 61.97 98 LYS A C 1
ATOM 722 O O . LYS A 1 98 ? -15.416 -0.107 18.407 1.00 61.97 98 LYS A O 1
ATOM 727 N N . ALA A 1 99 ? -15.677 1.305 16.684 1.00 56.16 99 ALA A N 1
ATOM 728 C CA . ALA A 1 99 ? -15.238 2.509 17.367 1.00 56.16 99 ALA A CA 1
ATOM 729 C C . ALA A 1 99 ? -16.457 3.234 17.969 1.00 56.16 99 ALA A C 1
ATOM 731 O O . ALA A 1 99 ? -16.890 4.264 17.453 1.00 56.16 99 ALA A O 1
ATOM 732 N N . ALA A 1 100 ? -17.034 2.657 19.023 1.00 51.03 100 ALA A N 1
ATOM 733 C CA . ALA A 1 100 ? -18.000 3.306 19.907 1.00 51.03 100 ALA A CA 1
ATOM 734 C C . ALA A 1 100 ? -17.766 2.837 21.345 1.00 51.03 100 ALA A C 1
ATOM 736 O O . ALA A 1 100 ? -17.652 1.605 21.543 1.00 51.03 100 ALA A O 1
#

pLDDT: mean 75.55, std 22.38, range [34.72, 97.25]

Sequence (100 aa):
MAGSLLARADARHRPPARTGAFGQRMYSFGTISFEECLIDTVSRGGDADTTGAIVGMLAGARYGKEAILRRWLKALEESTHDACETQAAALLALADGKAA